Protein 3ZUC (pdb70)

Solvent-accessible surface area: 7044 Å² total; per-residue (Å²): 102,68,110,69,42,7,76,0,21,0,25,3,60,19,49,126,46,121,14,65,4,0,67,1,32,1,78,0,29,1,75,10,95,95,66,25,81,0,39,61,3,78,0,13,1,6,0,19,10,63,43,77,83,76,26,64,18,87,17,69,110,5,79,24,30,41,102,27,5,81,20,83,50,58,119,27,142,112,84,57,124,12,0,39,3,40,0,39,2,33,9,49,100,76,9,30,92,4,52,31,114,53,55,16,44,1,54,2,69,0,1,4,78,70,122,58,79,0,41,0,69,66,8,46,0,21,12,80,91,16,114,92,31,58,60,54,56,70,0,0,0,25,24,85,126,28,78,25,57,24,90,83,60

B-factor: mean 12.68, std 7.73, range [4.75, 55.58]

Organism: NCBI:txid35830

Foldseek 3Di:
DQQLQKFKWWAWQDQDQKFQKTKIKIKIWRQHQAKHQQQFKKKKFFADFADDADKAKFFPDKPLDRVQKGWDKDADVPADFQGGIMIMIGGHNSSGIHHHGHMMMTIIMMGGPVSGIHRGPRHQQHDNDDPDIDRGQSMWMAGNVGTRGHDDD

InterPro domains:
  IPR001701 Glycoside hydrolase family 9 [PF00759] (34-447)
  IPR001956 Carbohydrate-binding module 3 [PF00942] (975-1118)
  IPR001956 Carbohydrate-binding module 3 [PS51172] (970-1122)
  IPR001956 Carbohydrate-binding module 3 [SM01067] (976-1058)
  IPR002102 Cellulosome anchoring protein, cohesin domain [PF00963] (481-611)
  IPR002102 Cellulosome anchoring protein, cohesin domain [PF00963] (647-777)
  IPR002102 Cellulosome anchoring protein, cohesin domain [PF00963] (811-941)
  IPR002102 Cellulosome anchoring protein, cohesin domain [PF00963] (1161-1298)
  IPR002102 Cellulosome anchoring protein, cohesin domain [PF00963] (1304-1441)
  IPR002102 Cellulosome anchoring protein, cohesin domain [PF00963] (1476-1612)
  IPR002102 Cellulosome anchoring protein, cohesin domain [PF00963] (1622-1754)
  IPR008928 Six-hairpin glycosidase superfamily [SSF48208] (31-451)
  IPR008965 CBM2/CBM3, carbohydrate-binding domain superfamily [SSF49384] (479-616)
  IPR008965 CBM2/CBM3, carbohydrate-binding domain superfamily [SSF49384] (646-788)
  IPR008965 CBM2/CBM3, carbohydrate-binding domain superfamily [SSF49384] (809-947)
  IPR008965 CBM2/CBM3, carbohydrate-binding domain superfamily [SSF49384] (971-1121)
  IPR008965 CBM2/CBM3, carbohydrate-binding domain superfamily [SSF49384] (1160-1302)
  IPR008965 CBM2/CBM3, carbohydrate-binding domain superfamily [SSF49384] (1303-1451)
  IPR008965 CBM2/CBM3, carbohydrate-binding domain superfamily [SSF49384] (1475-1615)
  IPR008965 CBM2/CBM3, carbohydrate-binding domain superfamily [SSF49384] (1618-1753)

Structure (mmCIF, N/CA/C/O backbone):
data_3ZUC
#
_entry.id   3ZUC
#
_cell.length_a   52.697
_cell.length_b   52.697
_cell.length_c   194.159
_cell.angle_alpha   90.00
_cell.angle_beta   90.00
_cell.angle_gamma   120.00
#
_symmetry.space_group_name_H-M   'P 61 2 2'
#
loop_
_entity.id
_entity.type
_entity.pdbx_description
1 polymer 'CELLULOSOMAL SCAFFOLDIN'
2 non-polymer 'CALCIUM ION'
3 non-polymer 1,2-ETHANEDIOL
4 non-polymer 'NICKEL (II) ION'
5 non-polymer 'PENTAETHYLENE GLYCOL'
6 water water
#
loop_
_atom_site.group_PDB
_atom_site.id
_atom_site.type_symbol
_atom_site.label_atom_id
_atom_site.label_alt_id
_atom_site.label_comp_id
_atom_site.label_asym_id
_atom_site.label_entity_id
_atom_site.label_seq_id
_atom_site.pdbx_PDB_ins_code
_atom_site.Cartn_x
_atom_site.Cartn_y
_atom_site.Cartn_z
_atom_site.occupancy
_atom_site.B_iso_or_equiv
_atom_site.auth_seq_id
_atom_site.auth_comp_id
_atom_site.auth_asym_id
_atom_site.auth_atom_id
_atom_site.pdbx_PDB_model_num
ATOM 1 N N . GLY A 1 1 ? -18.766 34.607 -17.403 0.47 10.10 1 GLY A N 1
ATOM 2 C CA . GLY A 1 1 ? -19.186 33.538 -18.292 0.47 10.72 1 GLY A CA 1
ATOM 3 C C . GLY A 1 1 ? -18.271 32.333 -18.246 0.47 10.26 1 GLY A C 1
ATOM 4 O O . GLY A 1 1 ? -18.629 31.241 -18.699 0.47 11.33 1 GLY A O 1
ATOM 5 N N . SER A 1 2 ? -17.086 32.563 -17.700 0.46 9.42 2 SER A N 1
ATOM 6 C CA . SER A 1 2 ? -16.022 31.587 -17.578 0.46 9.85 2 SER A CA 1
ATOM 7 C C . SER A 1 2 ? -14.922 32.193 -16.723 0.46 9.81 2 SER A C 1
ATOM 8 O O . SER A 1 2 ? -13.883 31.571 -16.480 0.46 10.07 2 SER A O 1
ATOM 15 N N . HIS A 1 3 ? -15.150 33.410 -16.257 0.51 10.70 3 HIS A N 1
ATOM 16 C CA . HIS A 1 3 ? -14.142 34.080 -15.474 0.51 9.79 3 HIS A CA 1
ATOM 17 C C . HIS A 1 3 ? -14.469 34.103 -13.981 0.51 9.61 3 HIS A C 1
ATOM 18 O O . HIS A 1 3 ? -13.725 34.696 -13.193 0.51 10.76 3 HIS A O 1
ATOM 31 N N . MET A 1 4 ? -15.578 33.484 -13.582 0.52 9.51 4 MET A N 1
ATOM 32 C CA . MET A 1 4 ? -15.902 33.438 -12.156 0.52 10.05 4 MET A CA 1
ATOM 33 C C . MET A 1 4 ? -16.349 32.041 -11.751 0.52 9.70 4 MET A C 1
ATOM 34 O O . MET A 1 4 ? -17.298 31.857 -10.973 0.52 9.01 4 MET A O 1
ATOM 48 N N . ASN A 1 5 ? -15.614 31.065 -12.279 1.00 13.54 5 ASN A N 1
ATOM 49 C CA . ASN A 1 5 ? -15.981 29.688 -12.077 1.00 13.04 5 ASN A CA 1
ATOM 50 C C . ASN A 1 5 ? -15.432 29.177 -10.776 1.00 11.73 5 ASN A C 1
ATOM 51 O O . ASN A 1 5 ? -14.661 28.214 -10.767 1.00 13.96 5 ASN A O 1
ATOM 62 N N . LEU A 1 6 ? -15.824 29.826 -9.685 1.00 10.87 6 LEU A N 1
ATOM 63 C CA . LEU A 1 6 ? -15.406 29.411 -8.359 1.00 10.26 6 LEU A CA 1
ATOM 64 C C . LEU A 1 6 ? -16.628 28.880 -7.612 1.00 9.44 6 LEU A C 1
ATOM 65 O O . LEU A 1 6 ? -17.532 29.643 -7.273 1.00 10.32 6 LEU A O 1
ATOM 81 N N A LYS A 1 7 ? -16.661 27.569 -7.391 0.45 9.72 7 LYS A N 1
ATOM 82 N N B LYS A 1 7 ? -16.639 27.575 -7.362 0.55 9.83 7 LYS A N 1
ATOM 83 C CA A LYS A 1 7 ? -17.682 26.964 -6.558 0.45 10.20 7 LYS A CA 1
ATOM 84 C CA B LYS A 1 7 ? -17.679 26.952 -6.568 0.55 10.31 7 LYS A CA 1
ATOM 85 C C A LYS A 1 7 ? -17.207 27.069 -5.117 0.45 8.70 7 LYS A C 1
ATOM 86 C C B LYS A 1 7 ? -17.228 26.961 -5.107 0.55 9.15 7 LYS A C 1
ATOM 87 O O A LYS A 1 7 ? -16.010 26.944 -4.836 0.45 8.82 7 LYS A O 1
ATOM 88 O O B LYS A 1 7 ? -16.076 26.628 -4.800 0.55 9.07 7 LYS A O 1
ATOM 125 N N . VAL A 1 8 ? -18.149 27.307 -4.213 1.00 8.64 8 VAL A N 1
ATOM 126 C CA . VAL A 1 8 ? -17.847 27.462 -2.809 1.00 8.41 8 VAL A CA 1
ATOM 127 C C . VAL A 1 8 ? -18.686 26.487 -2.004 1.00 8.97 8 VAL A C 1
ATOM 128 O O . VAL A 1 8 ? -19.916 26.474 -2.095 1.00 12.46 8 VAL A O 1
ATOM 141 N N . GLU A 1 9 ? -18.018 25.644 -1.238 1.00 7.53 9 GLU A N 1
ATOM 142 C CA . GLU A 1 9 ? -18.665 24.758 -0.293 1.00 7.52 9 GLU A CA 1
ATOM 143 C C . GLU A 1 9 ? -18.184 25.138 1.115 1.00 6.96 9 GLU A C 1
ATOM 144 O O . GLU A 1 9 ? -17.118 25.753 1.276 1.00 7.10 9 GLU A O 1
ATOM 156 N N . PHE A 1 10 ? -18.935 24.721 2.128 1.00 6.88 10 PHE A N 1
ATOM 157 C CA . PHE A 1 10 ? -18.700 25.219 3.456 1.00 6.86 10 PHE A CA 1
ATOM 158 C C . PHE A 1 10 ? -19.242 24.251 4.502 1.00 7.00 10 PHE A C 1
ATOM 159 O O . PHE A 1 10 ? -20.258 23.591 4.261 1.00 8.16 10 PHE A O 1
ATO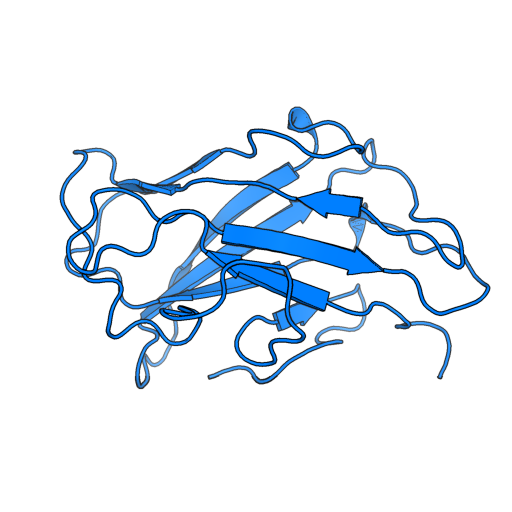M 176 N N . PHE A 1 11 ? -18.618 24.232 5.683 1.00 6.68 11 PHE A N 1
ATOM 177 C CA . PHE A 1 11 ? -19.267 23.757 6.901 1.00 7.04 11 PHE A CA 1
ATOM 178 C C . PHE A 1 11 ? -18.535 24.347 8.094 1.00 6.50 11 PHE A C 1
ATOM 179 O O . PHE A 1 11 ? -17.451 24.920 7.965 1.00 6.88 11 PHE A O 1
ATOM 196 N N . ASN A 1 12 ? -19.158 24.225 9.261 1.00 6.48 12 ASN A N 1
ATOM 197 C CA . ASN A 1 12 ? -18.584 24.673 10.513 1.00 6.74 12 ASN A CA 1
ATOM 198 C C . ASN A 1 12 ? -17.950 23.502 11.253 1.00 6.97 12 ASN A C 1
ATOM 199 O O . ASN A 1 12 ? -18.628 22.492 11.501 1.00 7.97 12 ASN A O 1
ATOM 210 N N . ALA A 1 13 ? -16.676 23.607 11.627 1.00 6.93 13 ALA A N 1
ATOM 211 C CA . ALA A 1 13 ? -16.006 22.466 12.277 1.00 7.23 13 ALA A CA 1
ATOM 212 C C . ALA A 1 13 ? -16.462 22.231 13.698 1.00 7.48 13 ALA A C 1
ATOM 213 O O . ALA A 1 13 ? -16.320 21.121 14.203 1.00 9.17 13 ALA A O 1
ATOM 220 N N . GLY A 1 14 ? -16.957 23.280 14.350 1.00 7.26 14 GLY A N 1
ATOM 221 C CA . GLY A 1 14 ? -17.519 23.242 15.694 1.00 7.69 14 GLY A CA 1
ATOM 222 C C . GLY A 1 14 ? -18.891 23.884 15.651 1.00 7.30 14 GLY A C 1
ATOM 223 O O . GLY A 1 14 ? -19.050 24.983 15.115 1.00 7.54 14 GLY A O 1
ATOM 227 N N . THR A 1 15 ? -19.882 23.197 16.202 1.00 7.53 15 THR A N 1
ATOM 228 C CA . THR A 1 15 ? -21.261 23.620 16.061 1.00 7.81 15 THR A CA 1
ATOM 229 C C . THR A 1 15 ? -21.990 23.867 17.390 1.00 8.69 15 THR A C 1
ATOM 230 O O . THR A 1 15 ? -23.216 23.886 17.427 1.00 10.59 15 THR A O 1
ATOM 241 N N A GLN A 1 16 ? -21.281 24.069 18.481 0.42 9.09 16 GLN A N 1
ATOM 242 N N B GLN A 1 16 ? -21.219 24.110 18.464 0.58 9.39 16 GLN A N 1
ATOM 243 C CA A GLN A 1 16 ? -22.014 24.392 19.684 0.42 9.33 16 GLN A CA 1
ATOM 244 C CA B GLN A 1 16 ? -21.744 24.492 19.796 0.58 10.17 16 GLN A CA 1
ATOM 245 C C A GLN A 1 16 ? -22.569 25.790 19.578 0.42 9.26 16 GLN A C 1
ATOM 246 C C B GLN A 1 16 ? -22.493 25.853 19.683 0.58 9.43 16 GLN A C 1
ATOM 247 O O A GLN A 1 16 ? -21.928 26.693 19.055 0.42 9.16 16 GLN A O 1
ATOM 248 O O B GLN A 1 16 ? -21.904 26.820 19.206 0.58 8.57 16 GLN A O 1
ATOM 275 N N . ALA A 1 17 ? -23.759 25.974 20.110 1.00 9.99 17 ALA A N 1
ATOM 276 C CA . ALA A 1 17 ? -24.410 27.291 20.046 1.00 10.41 17 ALA A CA 1
ATOM 277 C C . ALA A 1 17 ? -23.642 28.313 20.871 1.00 9.15 17 ALA A C 1
ATOM 278 O O . ALA A 1 17 ? -23.312 29.398 20.387 1.00 10.47 17 ALA A O 1
ATOM 286 N N . GLN A 1 18 ? -23.364 27.997 22.123 1.00 9.01 18 GLN A N 1
ATOM 287 C CA . GLN A 1 18 ? -22.578 28.884 22.963 1.00 9.55 18 GLN A CA 1
ATOM 288 C C . GLN A 1 18 ? -21.141 28.457 22.785 1.00 9.72 18 GLN A C 1
ATOM 289 O O . GLN A 1 18 ? -20.771 27.385 23.227 1.00 12.67 18 GLN A O 1
ATOM 303 N N . SER A 1 19 ? -20.350 29.257 22.087 1.00 7.54 19 SER A N 1
ATOM 304 C CA . SER A 1 19 ? -19.014 28.847 21.683 1.00 7.19 19 SER A CA 1
ATOM 305 C C . SER A 1 19 ? -18.053 30.0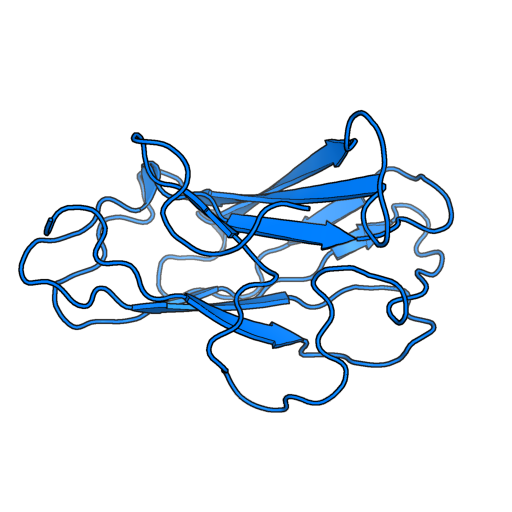10 21.810 1.00 6.69 19 SER A C 1
ATOM 306 O O . SER A 1 19 ? -18.382 31.120 21.407 1.00 7.12 19 SER A O 1
ATOM 314 N N . ASN A 1 20 ? -16.847 29.763 22.316 1.00 6.52 20 ASN A N 1
ATOM 315 C CA . ASN A 1 20 ? -15.845 30.808 22.400 1.00 6.84 20 ASN A CA 1
ATOM 316 C C . ASN A 1 20 ? -15.071 30.995 21.103 1.00 7.03 20 ASN A C 1
ATOM 317 O O . ASN A 1 20 ? -14.201 31.841 21.030 1.00 9.49 20 ASN A O 1
ATOM 328 N N A SER A 1 21 ? -15.387 30.223 20.068 0.84 6.14 21 SER A N 1
ATOM 329 N N B SER A 1 21 ? -15.429 30.234 20.074 0.16 6.60 21 SER A N 1
ATOM 330 C CA A SER A 1 21 ? -14.750 30.350 18.771 0.84 6.48 21 SER A CA 1
ATOM 331 C CA B SER A 1 21 ? -14.741 30.316 18.798 0.16 6.22 21 SER A CA 1
ATOM 332 C C A SER A 1 21 ? -15.746 29.975 17.692 0.84 5.61 21 SER A C 1
ATOM 333 C C B SER A 1 21 ? -15.618 29.829 17.649 0.16 5.74 21 SER A C 1
ATOM 334 O O A SER A 1 21 ? -16.701 29.225 17.919 0.84 5.82 21 SER A O 1
ATOM 335 O O B SER A 1 21 ? -16.395 28.886 17.799 0.16 5.34 21 SER A O 1
ATOM 350 N N . ILE A 1 22 ? -15.475 30.475 16.495 1.00 5.62 22 ILE A N 1
ATOM 351 C CA . ILE A 1 22 ? -16.202 30.103 15.302 1.00 5.58 22 ILE A CA 1
ATOM 352 C C . ILE A 1 22 ? -15.169 29.470 14.358 1.00 5.61 22 ILE A C 1
ATOM 353 O O . ILE A 1 22 ? -14.022 29.912 14.271 1.00 5.89 22 ILE A O 1
ATOM 370 N N . TYR A 1 23 ? -15.590 28.407 13.672 1.00 5.56 23 TYR A N 1
ATOM 371 C CA . TYR A 1 23 ? -14.677 27.483 12.974 1.00 5.72 23 TYR A CA 1
ATOM 372 C C . TYR A 1 23 ? -15.052 27.307 11.495 1.00 5.74 23 TYR A C 1
ATOM 373 O O . TYR A 1 23 ? -15.442 26.224 11.055 1.00 6.63 23 TYR A O 1
ATOM 391 N N . PRO A 1 24 ? -14.912 28.358 10.682 1.00 6.12 24 PRO A N 1
ATOM 392 C CA . PRO A 1 24 ? -15.298 28.238 9.286 1.00 6.73 24 PRO A CA 1
ATOM 393 C C . PRO A 1 24 ? -14.352 27.358 8.483 1.00 7.07 24 PRO A C 1
ATOM 394 O O . PRO A 1 24 ? -13.137 27.497 8.590 1.00 9.35 24 PRO A O 1
ATOM 405 N N . LYS A 1 25 ? -14.927 26.485 7.658 1.00 6.54 25 LYS A N 1
ATOM 406 C CA . LYS A 1 25 ? -14.176 25.677 6.712 1.00 7.31 25 LYS A CA 1
ATOM 407 C C . LYS A 1 25 ? -14.776 25.844 5.328 1.00 6.48 25 LYS A C 1
ATOM 408 O O . LYS A 1 25 ? -15.949 25.529 5.123 1.00 7.53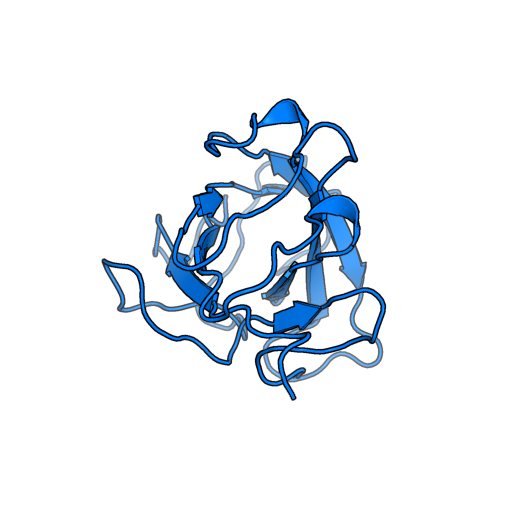 25 LYS A O 1
ATOM 427 N N . PHE A 1 26 ? -13.968 26.318 4.387 1.00 6.45 26 PHE A N 1
ATOM 428 C CA . PHE A 1 26 ? -14.384 26.497 3.019 1.00 6.65 26 PHE A CA 1
ATOM 429 C C . PHE A 1 26 ? -13.655 25.516 2.110 1.00 6.88 26 PHE A C 1
ATOM 430 O O . PHE A 1 26 ? -12.478 25.219 2.327 1.00 7.89 26 PHE A O 1
ATOM 447 N N . ARG A 1 27 ? -14.326 25.066 1.057 1.00 7.03 27 ARG A N 1
ATOM 448 C CA . ARG A 1 27 ? -13.668 24.376 -0.047 1.00 7.57 27 ARG A CA 1
ATOM 449 C C . ARG A 1 27 ? -14.001 25.140 -1.309 1.00 7.22 27 ARG A C 1
ATOM 450 O O . ARG A 1 27 ? -15.172 25.349 -1.627 1.00 7.99 27 ARG A O 1
ATOM 471 N N . LEU A 1 28 ? -12.957 25.573 -1.997 1.00 7.12 28 LEU A N 1
ATOM 472 C CA . LEU A 1 28 ? -13.080 26.372 -3.201 1.00 7.38 28 LEU A CA 1
ATOM 473 C C . LEU A 1 28 ? -12.656 25.531 -4.387 1.00 7.88 28 LEU A C 1
ATOM 474 O O . LEU A 1 28 ? -11.552 24.993 -4.383 1.00 8.76 28 LEU A O 1
ATOM 490 N N . THR A 1 29 ? -13.509 25.443 -5.409 1.00 8.24 29 THR A N 1
ATOM 491 C CA . THR A 1 29 ? -13.222 24.640 -6.597 1.00 9.33 29 THR A CA 1
ATOM 492 C C . THR A 1 29 ? -13.271 25.501 -7.835 1.00 9.43 29 THR A C 1
ATOM 493 O O . THR A 1 29 ? -14.235 26.236 -8.049 1.00 10.06 29 THR A O 1
ATOM 504 N N . ASN A 1 30 ? -12.216 25.424 -8.635 1.00 9.77 30 ASN A N 1
ATOM 505 C CA . ASN A 1 30 ? -12.224 26.050 -9.946 1.00 10.56 30 ASN A CA 1
ATOM 506 C C . ASN A 1 30 ? -12.917 25.105 -10.922 1.00 11.51 30 ASN A C 1
ATOM 507 O O . ASN A 1 30 ? -12.370 24.071 -11.261 1.00 12.74 30 ASN A O 1
ATOM 518 N N . THR A 1 31 ? -14.143 25.445 -11.318 1.00 12.00 31 THR A N 1
ATOM 519 C CA . THR A 1 31 ? -14.938 24.576 -12.178 1.00 14.24 31 THR A CA 1
ATOM 520 C C . THR A 1 31 ? -14.753 24.900 -13.652 1.00 16.55 31 THR A C 1
ATOM 521 O O . THR A 1 31 ? -15.452 24.356 -14.504 1.00 19.28 31 THR A O 1
ATOM 532 N N . GLY A 1 32 ? -13.831 25.801 -13.954 1.00 17.11 32 GLY A N 1
ATOM 533 C CA . GLY A 1 32 ? -13.592 26.205 -15.325 1.00 18.45 32 GLY A CA 1
ATOM 534 C C . GLY A 1 32 ? -12.254 25.715 -15.842 1.00 17.88 32 GLY A C 1
ATOM 535 O O . GLY A 1 32 ? -11.532 24.960 -15.189 1.00 18.42 32 GLY A O 1
ATOM 539 N N . SER A 1 33 ? -11.905 26.192 -17.028 1.00 18.28 33 SER A N 1
ATOM 540 C CA . SER A 1 33 ? -10.712 25.723 -17.708 1.00 19.23 33 SER A CA 1
ATOM 541 C C . SER A 1 33 ? -9.545 26.699 -17.568 1.00 19.63 33 SER A C 1
ATOM 542 O O . SER A 1 33 ? -8.429 26.371 -17.950 1.00 21.62 33 SER A O 1
ATOM 550 N N . ASN A 1 34 ? -9.793 27.889 -17.032 1.00 19.37 34 ASN A N 1
ATOM 551 C CA . ASN A 1 34 ? -8.725 28.869 -16.856 1.00 20.03 34 ASN A CA 1
ATOM 552 C C . ASN A 1 34 ? -8.395 29.037 -15.387 1.00 18.85 34 ASN A C 1
ATOM 553 O O . ASN A 1 34 ? -9.265 28.974 -14.528 1.00 18.63 34 ASN A O 1
ATOM 564 N N . ALA A 1 35 ? -7.122 29.237 -15.085 1.00 17.80 35 ALA A N 1
ATOM 565 C CA . ALA A 1 35 ? -6.708 29.409 -13.697 1.00 17.27 35 ALA A CA 1
ATOM 566 C C . ALA A 1 35 ? -7.321 30.661 -13.078 1.00 16.23 35 ALA A C 1
ATOM 567 O O . ALA A 1 35 ? -7.630 31.646 -13.755 1.00 17.86 35 ALA A O 1
ATOM 574 N N . ILE A 1 36 ? -7.512 30.585 -11.769 1.00 14.38 36 ILE A N 1
ATOM 575 C CA . ILE A 1 36 ? -8.038 31.689 -10.998 1.00 13.50 36 ILE A CA 1
ATOM 576 C C . ILE A 1 36 ? -6.933 32.243 -10.110 1.00 12.98 36 ILE A C 1
ATOM 577 O O . ILE A 1 36 ? -6.262 31.493 -9.381 1.00 13.55 36 ILE A O 1
ATOM 593 N N . ASN A 1 37 ? -6.756 33.557 -10.144 1.00 12.54 37 ASN A N 1
ATOM 594 C CA . ASN A 1 37 ? -5.774 34.223 -9.289 1.00 12.69 37 ASN A CA 1
ATOM 595 C C . ASN A 1 37 ? -6.326 34.421 -7.880 1.00 10.97 37 ASN A C 1
ATOM 596 O O . ASN A 1 37 ? -7.206 35.262 -7.666 1.00 11.21 37 ASN A O 1
ATOM 607 N N . LEU A 1 38 ? -5.819 33.666 -6.917 1.00 10.60 38 LEU A N 1
ATOM 608 C CA . LEU A 1 38 ? -6.380 33.705 -5.581 1.00 10.22 38 LEU A CA 1
ATOM 609 C C . LEU A 1 38 ? -6.201 35.048 -4.901 1.00 9.85 38 LEU A C 1
ATOM 610 O O . LEU A 1 38 ? -6.992 35.390 -4.017 1.00 10.06 38 LEU A O 1
ATOM 626 N N . ALA A 1 39 ? -5.199 35.829 -5.298 1.00 10.62 39 ALA A N 1
ATOM 627 C CA . ALA A 1 39 ? -4.995 37.130 -4.667 1.00 11.17 39 ALA A CA 1
ATOM 628 C C . ALA A 1 39 ? -6.194 38.046 -4.817 1.00 10.35 39 ALA A C 1
ATOM 629 O O . ALA A 1 39 ? -6.372 38.962 -4.021 1.00 11.36 39 ALA A O 1
ATOM 636 N N . ASP A 1 40 ? -7.026 37.797 -5.822 1.00 10.04 40 ASP A N 1
ATOM 637 C CA . ASP A 1 40 ? -8.212 38.614 -6.028 1.00 10.88 40 ASP A CA 1
ATOM 638 C C . ASP A 1 40 ? -9.465 38.041 -5.390 1.00 9.57 40 ASP A C 1
ATOM 639 O O . ASP A 1 40 ? -10.521 38.657 -5.487 1.00 10.72 40 ASP A O 1
ATOM 648 N N . VAL A 1 41 ? -9.367 36.887 -4.741 1.00 8.01 41 VAL A N 1
ATOM 649 C CA . VAL A 1 41 ? -10.542 36.236 -4.167 1.00 7.34 41 VAL A CA 1
ATOM 650 C C . VAL A 1 41 ? -10.709 36.632 -2.700 1.00 6.34 41 VAL A C 1
ATOM 651 O O . VAL A 1 41 ? -9.749 36.608 -1.926 1.00 7.36 41 VAL A O 1
ATOM 664 N N A LYS A 1 42 ? -11.935 36.967 -2.315 0.40 6.58 42 LYS A N 1
ATOM 665 N N B LYS A 1 42 ? -11.933 36.973 -2.318 0.60 5.98 42 LYS A N 1
ATOM 666 C CA A LYS A 1 42 ? -12.272 37.207 -0.915 0.40 6.98 42 LYS A CA 1
ATOM 667 C CA B LYS A 1 42 ? -12.278 37.213 -0.922 0.60 5.72 42 LYS A CA 1
ATOM 668 C C A LYS A 1 42 ? -13.520 36.421 -0.524 0.40 5.94 42 LYS A C 1
ATOM 669 C C B LYS A 1 42 ? -13.446 36.306 -0.549 0.60 5.42 42 LYS A C 1
ATOM 670 O O A LYS A 1 42 ? -14.420 36.213 -1.351 0.40 5.33 42 LYS A O 1
ATOM 671 O O B LYS A 1 42 ? -14.229 35.902 -1.424 0.60 5.54 42 LYS A O 1
ATOM 708 N N . LEU A 1 43 ? -13.571 36.018 0.744 1.00 5.30 43 LEU A N 1
ATOM 709 C CA . LEU A 1 43 ? -14.681 35.235 1.276 1.00 5.40 43 LEU A CA 1
ATOM 710 C C . LEU A 1 43 ? -15.293 35.986 2.445 1.00 4.95 43 LEU A C 1
ATOM 711 O O . LEU A 1 43 ? -14.565 36.612 3.212 1.00 5.73 43 LEU A O 1
ATOM 728 N N . HIS A 1 44 ? -16.616 35.910 2.609 1.00 4.98 44 HIS A N 1
ATOM 729 C CA . HIS A 1 44 ? -17.283 36.470 3.783 1.00 5.12 44 HIS A CA 1
ATOM 730 C C . HIS A 1 44 ? -18.057 35.412 4.574 1.00 5.02 44 HIS A C 1
ATOM 731 O O . HIS A 1 44 ? -18.743 34.559 3.999 1.00 5.94 44 HIS A O 1
ATOM 746 N N . TYR A 1 45 ? -17.972 35.560 5.887 1.00 4.95 45 TYR A N 1
ATOM 747 C CA . TYR A 1 45 ? -18.774 34.806 6.855 1.00 5.08 45 TYR A CA 1
ATOM 748 C C . TYR A 1 45 ? -19.507 35.827 7.731 1.00 4.96 45 TYR A C 1
ATOM 749 O O . TYR A 1 45 ? -18.855 36.636 8.402 1.00 5.47 45 TYR A O 1
ATOM 767 N N . TYR A 1 46 ? -20.835 35.796 7.712 1.00 4.75 46 TYR A N 1
ATOM 768 C CA . TYR A 1 46 ? -21.692 36.779 8.370 1.00 5.22 46 TYR A CA 1
ATOM 769 C C . TYR A 1 46 ? -22.245 36.247 9.687 1.00 5.22 46 TYR A C 1
ATOM 770 O O . TYR A 1 46 ? -22.685 35.094 9.775 1.00 5.51 46 TYR A O 1
ATOM 788 N N . PHE A 1 47 ? -22.258 37.103 10.703 1.00 4.87 47 PHE A N 1
ATOM 789 C CA . PHE A 1 47 ? -22.648 36.665 12.024 1.00 5.10 47 PHE A CA 1
ATOM 790 C C . PHE A 1 47 ? -23.107 37.847 12.872 1.00 5.16 47 PHE A C 1
ATOM 791 O O . PHE A 1 47 ? -22.911 39.010 12.509 1.00 5.32 47 PHE A O 1
ATOM 808 N N . THR A 1 48 ? -23.704 37.529 14.018 1.00 5.26 48 THR A N 1
ATOM 809 C CA . THR A 1 48 ? -23.937 38.510 15.068 1.00 5.57 48 THR A CA 1
ATOM 810 C C . THR A 1 48 ? -22.907 38.278 16.170 1.00 5.37 48 THR A C 1
ATOM 811 O O . THR A 1 48 ? -22.737 37.146 16.643 1.00 5.76 48 THR A O 1
ATOM 821 N N . VAL A 1 49 ? -22.188 39.327 16.544 1.00 5.43 49 VAL A N 1
ATOM 822 C CA . VAL A 1 49 ? -21.036 39.186 17.418 1.00 5.66 49 VAL A CA 1
ATOM 823 C C . VAL A 1 49 ? -21.373 38.821 18.864 1.00 5.89 49 VAL A C 1
ATOM 824 O O . VAL A 1 49 ? -20.537 38.226 19.536 1.00 6.73 49 VAL A O 1
ATOM 837 N N . ASP A 1 50 ? -22.573 39.182 19.335 1.00 6.05 50 ASP A N 1
ATOM 838 C CA . ASP A 1 50 ? -22.988 38.872 20.711 1.00 6.17 50 ASP A CA 1
ATOM 839 C C . ASP A 1 50 ? -21.992 39.434 21.735 1.00 6.78 50 ASP A C 1
ATOM 840 O O . ASP A 1 50 ? -21.451 38.706 22.581 1.00 7.85 50 ASP A O 1
ATOM 849 N N . GLY A 1 51 ? -21.785 40.753 21.654 1.00 7.47 51 GLY A N 1
ATOM 850 C CA . GLY A 1 51 ? -20.817 41.440 22.484 1.00 9.07 51 GLY A CA 1
ATOM 851 C C . GLY A 1 51 ? -19.564 41.725 21.674 1.00 8.40 51 GLY A C 1
ATOM 852 O O . GLY A 1 51 ? -18.730 40.851 21.468 1.00 8.83 51 GLY A O 1
ATOM 856 N N . ASP A 1 52 ? -19.451 42.951 21.187 1.00 7.75 52 ASP A N 1
ATOM 857 C CA . ASP A 1 52 ? -18.352 43.334 20.304 1.00 7.43 52 ASP A CA 1
ATOM 858 C C . ASP A 1 52 ? -17.057 43.397 21.120 1.00 6.82 52 ASP A C 1
ATOM 859 O O . ASP A 1 52 ? -17.003 43.964 22.201 1.00 7.28 52 ASP A O 1
ATOM 868 N N . LYS A 1 53 ? -16.016 42.781 20.573 1.00 6.84 53 LYS A N 1
ATOM 869 C CA . LYS A 1 53 ? -14.671 42.803 21.124 1.00 6.64 53 LYS A CA 1
ATOM 870 C C . LYS A 1 53 ? -13.726 42.732 19.930 1.00 6.94 53 LYS A C 1
ATOM 871 O O . LYS A 1 53 ? -14.118 42.311 18.835 1.00 8.22 53 LYS A O 1
ATOM 890 N N A ALA A 1 54 ? -12.480 43.144 20.121 0.58 7.01 54 ALA A N 1
ATOM 891 N N B ALA A 1 54 ? -12.459 43.060 20.130 0.42 7.10 54 ALA A N 1
ATOM 892 C CA A ALA A 1 54 ? -11.439 42.851 19.145 0.58 6.69 54 ALA A CA 1
ATOM 893 C CA B ALA A 1 54 ? -11.488 42.864 19.061 0.42 6.84 54 ALA A CA 1
ATOM 894 C C A ALA A 1 54 ? -11.517 41.358 18.820 0.58 6.07 54 ALA A C 1
ATOM 895 C C B ALA A 1 54 ? -11.265 41.370 18.782 0.42 6.28 54 ALA A C 1
ATOM 896 O O A ALA A 1 54 ? -11.686 40.556 19.741 0.58 6.69 54 ALA A O 1
ATOM 897 O O B ALA A 1 54 ? -10.922 40.582 19.642 0.42 6.21 54 ALA A O 1
ATOM 910 N N . GLN A 1 55 ? -11.417 41.002 17.534 1.00 6.54 55 GLN A N 1
ATOM 911 C CA . GLN A 1 55 ? -11.405 39.618 17.104 1.00 5.94 55 GLN A CA 1
ATOM 912 C C . GLN A 1 55 ? -10.175 39.348 16.255 1.00 6.04 55 GLN A C 1
ATOM 913 O O . GLN A 1 55 ? -9.646 40.244 15.603 1.00 6.81 55 GLN A O 1
ATOM 928 N N . THR A 1 56 ? -9.759 38.091 16.270 1.00 5.86 56 THR A N 1
ATOM 929 C CA . THR A 1 56 ? -8.635 37.609 15.481 1.00 6.04 56 THR A CA 1
ATOM 930 C C . THR A 1 56 ? -9.072 36.373 14.715 1.00 5.69 56 THR A C 1
ATOM 931 O O . THR A 1 56 ? -9.728 35.497 15.277 1.00 6.02 56 THR A O 1
ATOM 942 N N . PHE A 1 57 ? -8.685 36.324 13.442 1.00 5.97 57 PHE A N 1
ATOM 943 C CA . PHE A 1 57 ? -8.805 35.139 12.604 1.00 5.78 57 PHE A CA 1
ATOM 944 C C . PHE A 1 57 ? -7.439 34.480 12.448 1.00 5.90 57 PHE A C 1
ATOM 945 O O . PHE A 1 57 ? -6.444 35.153 12.186 1.00 6.51 57 PHE A O 1
ATOM 962 N N . TRP A 1 58 ? -7.446 33.153 12.541 1.00 5.93 58 TRP A N 1
ATOM 963 C CA . TRP A 1 58 ? -6.285 32.345 12.230 1.00 6.56 58 TRP A CA 1
ATOM 964 C C . TRP A 1 58 ? -6.666 31.351 11.147 1.00 6.89 58 TRP A C 1
ATOM 965 O O . TRP A 1 58 ? -7.673 30.666 11.261 1.00 8.45 58 TRP A O 1
ATOM 986 N N . CYS A 1 59 ? -5.850 31.247 10.109 1.00 6.80 59 CYS A N 1
ATOM 987 C CA . CYS A 1 59 ? -5.954 30.122 9.186 1.00 6.80 59 CYS A CA 1
ATOM 988 C C . CYS A 1 59 ? -5.019 29.047 9.708 1.00 7.35 59 CYS A C 1
ATOM 989 O O . CYS A 1 59 ? -3.807 29.254 9.784 1.00 8.59 59 CYS A O 1
ATOM 997 N N . ASP A 1 60 ? -5.583 27.924 10.114 1.00 7.27 60 ASP A N 1
ATOM 998 C CA . ASP A 1 60 ? -4.776 26.822 10.616 1.00 7.79 60 ASP A CA 1
ATOM 999 C C . ASP A 1 60 ? -4.195 25.993 9.493 1.00 8.29 60 ASP A C 1
ATOM 1000 O O . ASP A 1 60 ? -3.085 25.463 9.626 1.00 9.62 60 ASP A O 1
ATOM 1009 N N A TRP A 1 61 ? -4.905 25.891 8.384 0.68 7.68 61 TRP A N 1
ATOM 1010 N N B TRP A 1 61 ? -4.956 25.826 8.414 0.32 8.41 61 TRP A N 1
ATOM 1011 C CA A TRP A 1 61 ? -4.435 25.074 7.291 0.68 7.83 61 TRP A CA 1
ATOM 1012 C CA B TRP A 1 61 ? -4.521 25.030 7.271 0.32 8.46 61 TRP A CA 1
ATOM 1013 C C A TRP A 1 61 ? -5.112 25.473 5.992 0.68 7.16 61 TRP A C 1
ATOM 1014 C C B TRP A 1 61 ? -5.127 25.546 5.984 0.32 7.70 61 TRP A C 1
ATOM 1015 O O A TRP A 1 61 ? -6.340 25.631 5.916 0.68 7.14 61 TRP A O 1
ATOM 1016 O O B TRP A 1 61 ? -6.311 25.899 5.920 0.32 7.83 61 TRP A O 1
ATOM 1057 N N . SER A 1 62 ? -4.291 25.586 4.957 1.00 7.64 62 SER A N 1
ATOM 1058 C CA . SER A 1 62 ? -4.751 25.600 3.592 1.00 7.87 62 SER A CA 1
ATOM 1059 C C . SER A 1 62 ? -3.601 25.085 2.735 1.00 8.07 62 SER A C 1
ATOM 1060 O O . SER A 1 62 ? -2.452 25.414 3.007 1.00 8.81 62 SER A O 1
ATOM 1068 N N . PRO A 1 63 ? -3.900 24.344 1.654 1.00 8.85 63 PRO A N 1
ATOM 1069 C CA . PRO A 1 63 ? -2.819 23.934 0.757 1.00 10.28 63 PRO A CA 1
ATOM 1070 C C . PRO A 1 63 ? -1.986 25.099 0.201 1.00 10.17 63 PRO A C 1
ATOM 1071 O O . PRO A 1 63 ? -0.836 24.908 -0.194 1.00 11.53 63 PRO A O 1
ATOM 1082 N N . VAL A 1 64 ? -2.561 26.292 0.125 1.00 10.27 64 VAL A N 1
ATOM 1083 C CA . VAL A 1 64 ? -1.822 27.423 -0.430 1.00 11.32 64 VAL A CA 1
ATOM 1084 C C . VAL A 1 64 ? -0.843 28.022 0.564 1.00 10.78 64 VAL A C 1
ATOM 1085 O O . VAL A 1 64 ? -0.108 28.932 0.206 1.00 11.91 64 VAL A O 1
ATOM 1098 N N . GLY A 1 65 ? -0.838 27.519 1.803 1.00 10.42 65 GLY A N 1
ATOM 1099 C CA . GLY A 1 65 ? 0.023 28.021 2.855 1.00 10.52 65 GLY A CA 1
ATOM 1100 C C . GLY A 1 65 ? -0.780 28.910 3.767 1.00 9.66 65 GLY A C 1
ATOM 1101 O O . GLY A 1 65 ? -1.252 29.975 3.358 1.00 9.63 65 GLY A O 1
ATOM 1105 N N . SER A 1 66 ? -0.972 28.464 5.003 1.00 10.21 66 SER A N 1
ATOM 1106 C CA . SER A 1 66 ? -1.863 29.161 5.916 1.00 10.52 66 SER A CA 1
ATOM 1107 C C . SER A 1 66 ? -1.449 30.609 6.148 1.00 10.60 66 SER A C 1
ATOM 1108 O O . SER A 1 66 ? -2.314 31.460 6.376 1.00 11.37 66 SER A O 1
ATOM 1116 N N . SER A 1 67 ? -0.155 30.910 6.092 1.00 11.02 67 SER A N 1
ATOM 1117 C CA . SER A 1 67 ? 0.294 32.289 6.306 1.00 12.08 67 SER A CA 1
ATOM 1118 C C . SER A 1 67 ? -0.143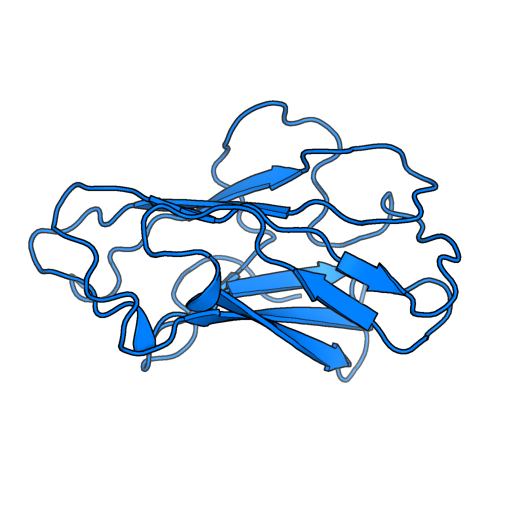 33.236 5.187 1.00 10.81 67 SER A C 1
ATOM 1119 O O . SER A 1 67 ? -0.092 34.455 5.364 1.00 13.13 67 SER A O 1
ATOM 1127 N N . ASN A 1 68 ? -0.580 32.674 4.064 1.00 9.41 68 ASN A N 1
ATOM 1128 C CA . ASN A 1 68 ? -1.057 33.458 2.935 1.00 9.30 68 ASN A CA 1
ATOM 1129 C C . ASN A 1 68 ? -2.549 33.773 3.021 1.00 9.25 68 ASN A C 1
ATOM 1130 O O . ASN A 1 68 ? -3.080 34.426 2.132 1.00 10.93 68 ASN A O 1
ATOM 1141 N N . VAL A 1 69 ? -3.216 33.320 4.082 1.00 8.03 69 VAL A N 1
ATOM 1142 C CA . VAL A 1 69 ? -4.654 33.483 4.248 1.00 7.58 69 VAL A CA 1
ATOM 1143 C C . VAL A 1 69 ? -4.893 34.280 5.513 1.00 8.04 69 VAL A C 1
ATOM 1144 O O . VAL A 1 69 ? -4.486 33.849 6.593 1.00 10.71 69 VAL A O 1
ATOM 1157 N N . THR A 1 70 ? -5.499 35.452 5.379 1.00 7.25 70 THR A N 1
ATOM 1158 C CA . THR A 1 70 ? -5.706 36.339 6.521 1.00 7.54 70 THR A CA 1
ATOM 1159 C C . THR A 1 70 ? -7.154 36.806 6.585 1.00 6.77 70 THR A C 1
ATOM 1160 O O . THR A 1 70 ? -7.902 36.711 5.604 1.00 8.10 70 THR A O 1
ATOM 1171 N N . GLY A 1 71 ? -7.547 37.304 7.751 1.00 6.54 71 GLY A N 1
ATOM 1172 C CA . GLY A 1 71 ? -8.913 37.708 7.982 1.00 6.71 71 GLY A CA 1
ATOM 1173 C C . GLY A 1 71 ? -8.985 39.029 8.700 1.00 6.80 71 GLY A C 1
ATOM 1174 O O . GLY A 1 71 ? -8.161 39.338 9.571 1.00 8.12 71 GLY A O 1
ATOM 1178 N N . THR A 1 72 ? -10.026 39.789 8.368 1.00 6.60 72 THR A N 1
ATOM 1179 C CA . THR A 1 72 ? -10.371 41.016 9.057 1.00 7.25 72 THR A CA 1
ATOM 1180 C C . THR A 1 72 ? -11.871 41.022 9.322 1.00 6.42 72 THR A C 1
ATOM 1181 O O . THR A 1 72 ? -12.615 40.225 8.749 1.00 7.51 72 THR A O 1
ATOM 1192 N N . PHE A 1 73 ? -12.294 41.906 10.215 1.00 6.04 73 PHE A N 1
ATOM 1193 C CA . PHE 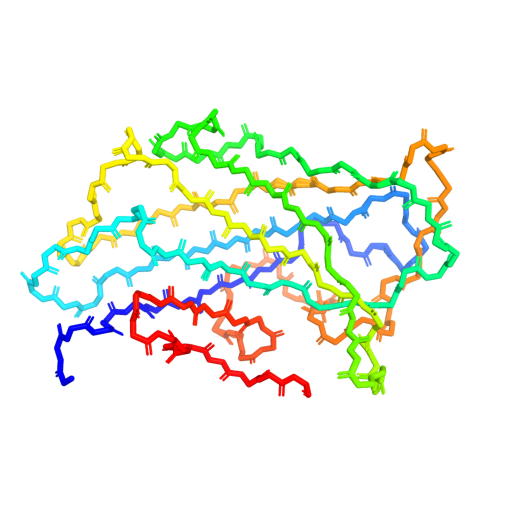A 1 73 ? -13.695 41.988 10.641 1.00 6.04 73 PHE A CA 1
ATOM 1194 C C . PHE A 1 73 ? -14.247 43.355 10.302 1.00 6.13 73 PHE A C 1
ATOM 1195 O O . PHE A 1 73 ? -13.604 44.378 10.565 1.00 7.22 73 PHE A O 1
ATOM 1212 N N . VAL A 1 74 ? -15.458 43.358 9.755 1.00 5.89 74 VAL A N 1
ATOM 1213 C CA . VAL A 1 74 ? -16.115 44.566 9.285 1.00 5.88 74 VAL A CA 1
ATOM 1214 C C . VAL A 1 74 ? -17.525 44.590 9.859 1.00 5.89 74 VAL A C 1
ATOM 1215 O O . VAL A 1 74 ? -18.167 43.552 9.960 1.00 6.85 74 VAL A O 1
ATOM 1228 N N . LYS A 1 75 ? -18.022 45.769 10.228 1.00 6.02 75 LYS A N 1
ATOM 1229 C CA . LYS A 1 75 ? -19.402 45.888 10.677 1.00 6.47 75 LYS A CA 1
ATOM 1230 C C . LYS A 1 75 ? -20.350 45.943 9.492 1.00 6.72 75 LYS A C 1
ATOM 1231 O O . LYS A 1 75 ? -20.089 46.618 8.491 1.00 8.19 75 LYS A O 1
ATOM 1250 N N . MET A 1 76 ? -21.484 45.255 9.620 1.00 6.39 76 MET A N 1
ATOM 1251 C CA . MET A 1 76 ? -22.590 45.447 8.705 1.00 6.66 76 MET A CA 1
ATOM 1252 C C . MET A 1 76 ? -23.189 46.813 8.940 1.00 6.70 76 MET A C 1
ATO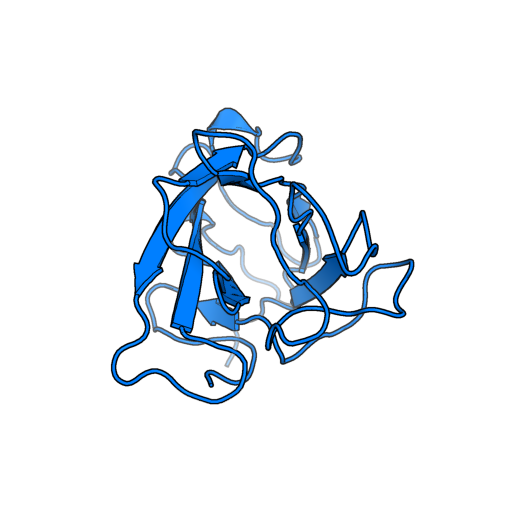M 1253 O O . MET A 1 76 ? -23.272 47.291 10.072 1.00 8.93 76 MET A O 1
ATOM 1267 N N A ASN A 1 77 ? -23.591 47.473 7.858 0.59 6.21 77 ASN A N 1
ATOM 1268 N N B ASN A 1 77 ? -23.684 47.421 7.885 0.41 6.39 77 ASN A N 1
ATOM 1269 C CA A ASN A 1 77 ? -24.231 48.799 7.957 0.59 6.19 77 ASN A CA 1
ATOM 1270 C CA B ASN A 1 77 ? -24.261 48.726 8.074 0.41 6.83 77 ASN A CA 1
ATOM 1271 C C A ASN A 1 77 ? -25.259 48.966 6.867 0.59 6.94 77 ASN A C 1
ATOM 1272 C C B ASN A 1 77 ? -25.218 49.051 6.935 0.41 7.40 77 ASN A C 1
ATOM 1273 O O A ASN A 1 77 ? -24.889 49.067 5.710 0.59 8.20 77 ASN A O 1
ATOM 1274 O O B ASN A 1 77 ? -24.762 49.340 5.825 0.41 8.10 77 ASN A O 1
ATOM 1295 N N . PRO A 1 78 ? -26.545 48.980 7.196 1.00 8.06 78 PRO A N 1
ATOM 1296 C CA . PRO A 1 78 ? -27.126 48.720 8.510 1.00 7.33 78 PRO A CA 1
ATOM 1297 C C . PRO A 1 78 ? -27.008 47.256 8.899 1.00 6.89 78 PRO A C 1
ATOM 1298 O O . PRO A 1 78 ? -26.793 46.379 8.066 1.00 8.00 78 PRO A O 1
ATOM 1309 N N . THR A 1 79 ? -27.174 46.986 10.179 1.00 7.21 79 THR A N 1
ATOM 1310 C CA . THR A 1 79 ? -27.245 45.606 10.589 1.00 7.89 79 THR A CA 1
ATOM 1311 C C . THR A 1 79 ? -28.555 44.973 10.103 1.00 7.71 79 THR A C 1
ATOM 1312 O O . THR A 1 79 ? -29.531 45.661 9.803 1.00 8.50 79 THR A O 1
ATOM 1323 N N . THR A 1 80 ? -28.544 43.651 9.987 1.00 7.96 80 THR A N 1
ATOM 1324 C CA . THR A 1 80 ? -29.728 42.960 9.547 1.00 9.61 80 THR A CA 1
ATOM 1325 C C . THR A 1 80 ? -29.816 41.623 10.229 1.00 9.68 80 THR A C 1
ATOM 1326 O O . THR A 1 80 ? -28.964 41.271 11.044 1.00 9.54 80 THR A O 1
ATOM 1337 N N . THR A 1 81 ? -30.871 40.889 9.907 1.00 10.62 81 THR A N 1
ATOM 1338 C CA . THR A 1 81 ? -31.111 39.610 10.531 1.00 10.87 81 THR A CA 1
ATOM 1339 C C . THR A 1 81 ? -29.902 38.706 10.382 1.00 9.37 81 THR A C 1
ATOM 1340 O O . THR A 1 81 ? -29.414 38.474 9.277 1.00 10.27 81 THR A O 1
ATOM 1351 N N . GLY A 1 82 ? -29.407 38.230 11.512 1.00 8.64 82 GLY A N 1
ATOM 1352 C CA . GLY A 1 82 ? -28.307 37.305 11.515 1.00 7.92 82 GLY A CA 1
ATOM 1353 C C . GLY A 1 82 ? -26.948 37.884 11.223 1.00 6.81 82 GLY A C 1
ATOM 1354 O O . GLY A 1 82 ? -25.969 37.122 11.176 1.00 6.77 82 GLY A O 1
ATOM 1358 N N . ALA A 1 83 ? -26.852 39.192 11.012 1.00 6.31 83 ALA A N 1
ATOM 1359 C CA . ALA A 1 83 ? -25.587 39.755 10.563 1.00 6.59 83 ALA A CA 1
ATOM 1360 C C . ALA A 1 83 ? -25.402 41.182 11.064 1.00 6.46 83 ALA A C 1
ATOM 1361 O O . ALA A 1 83 ? -25.978 42.130 10.521 1.00 7.28 83 ALA A O 1
ATOM 1368 N N . ASP A 1 84 ? -24.559 41.339 12.085 1.00 5.68 84 ASP A N 1
ATOM 1369 C CA . ASP A 1 84 ? -24.060 42.648 12.461 1.00 5.72 84 ASP A CA 1
ATOM 1370 C C . ASP A 1 84 ? -22.583 42.830 12.124 1.00 5.30 84 ASP A C 1
ATOM 1371 O O . ASP A 1 84 ? -22.107 43.965 12.169 1.00 5.58 84 ASP A O 1
ATOM 1380 N N . GLN A 1 85 ? -21.894 41.763 11.710 1.00 5.33 85 GLN A N 1
ATOM 1381 C CA . GLN A 1 85 ? -20.500 41.816 11.289 1.00 5.36 85 GLN A CA 1
ATOM 1382 C C . GLN A 1 85 ? -20.257 40.768 10.235 1.00 5.07 85 GLN A C 1
ATOM 1383 O O . GLN A 1 85 ? -21.035 39.823 10.082 1.00 5.58 85 GLN A O 1
ATOM 1397 N N . TYR A 1 86 ? -19.137 40.904 9.532 1.00 5.71 86 TYR A N 1
ATOM 1398 C CA . TYR A 1 86 ? -18.610 39.809 8.749 1.00 5.81 86 TYR A CA 1
ATOM 1399 C C . TYR A 1 86 ? -17.109 39.698 8.911 1.00 5.51 86 TYR A C 1
ATOM 1400 O O . TYR A 1 86 ? -16.396 40.682 9.092 1.00 5.99 86 TYR A O 1
ATOM 1418 N N . LEU A 1 87 ? -16.649 38.457 8.829 1.00 5.42 87 LEU A N 1
ATOM 1419 C CA . LEU A 1 87 ? -15.257 38.113 8.581 1.00 5.44 87 LEU A CA 1
ATOM 1420 C C . LEU A 1 87 ? -15.020 38.184 7.086 1.00 5.23 87 LEU A C 1
ATOM 1421 O O . LEU A 1 87 ? -15.791 37.606 6.318 1.00 5.76 87 LEU A O 1
ATOM 1437 N N . GLU A 1 88 ? -13.950 38.851 6.677 1.00 5.23 88 GLU A N 1
ATOM 1438 C CA . GLU A 1 88 ? -13.498 38.855 5.296 1.00 5.55 88 GLU A CA 1
ATOM 1439 C C . GLU A 1 88 ? -12.129 38.182 5.233 1.00 5.73 88 GLU A C 1
ATOM 1440 O O . GLU A 1 88 ? -11.175 38.643 5.870 1.00 6.16 88 GLU A O 1
ATOM 1452 N N . ILE A 1 89 ? -12.056 37.081 4.491 1.00 5.71 89 ILE A N 1
ATOM 1453 C CA . ILE A 1 89 ? -10.827 36.339 4.273 1.00 5.77 89 ILE A CA 1
ATOM 1454 C C . ILE A 1 89 ? -10.237 36.752 2.934 1.00 5.88 89 ILE A C 1
ATOM 1455 O O . ILE A 1 89 ? -10.956 36.851 1.937 1.00 6.53 89 ILE A O 1
ATOM 1471 N N . ALA A 1 90 ? -8.922 36.975 2.930 1.00 6.28 90 ALA A N 1
ATOM 1472 C CA . ALA A 1 90 ? -8.161 37.347 1.747 1.00 6.74 90 ALA A CA 1
ATOM 1473 C C . ALA A 1 90 ? -6.934 36.436 1.615 1.00 6.55 90 ALA A C 1
ATOM 1474 O O . ALA A 1 90 ? -6.470 35.820 2.580 1.00 7.49 90 ALA A O 1
ATOM 1481 N N . PHE A 1 91 ? -6.426 36.388 0.396 1.00 7.33 91 PHE A N 1
ATOM 1482 C CA . PHE A 1 91 ? -5.253 35.598 0.023 1.00 7.46 91 PHE A CA 1
ATOM 1483 C C . PHE A 1 91 ? -4.159 36.529 -0.494 1.00 8.14 91 PHE A C 1
ATOM 1484 O O . PHE A 1 91 ? -4.434 37.427 -1.286 1.00 8.77 91 PHE A O 1
ATOM 1501 N N . SER A 1 92 ? -2.920 36.293 -0.079 1.00 8.69 92 SER A N 1
ATOM 1502 C CA . SER A 1 92 ? -1.799 37.044 -0.602 1.00 9.72 92 SER A CA 1
ATOM 1503 C C . SER A 1 92 ? -1.385 36.541 -1.986 1.00 9.86 92 SER A C 1
ATOM 1504 O O . SER A 1 92 ? -1.791 35.470 -2.427 1.00 9.88 92 SER A O 1
ATOM 1512 N N A SER A 1 93 ? -0.520 37.296 -2.654 0.52 10.74 93 SER A N 1
ATOM 1513 N N B SER A 1 93 ? -0.534 37.306 -2.661 0.48 10.48 93 SER A N 1
ATOM 1514 C CA A SER A 1 93 ? -0.011 36.883 -3.955 0.52 11.69 93 SER A CA 1
ATOM 1515 C CA B SER A 1 93 ? -0.003 36.879 -3.948 0.48 11.21 93 SER A CA 1
ATOM 1516 C C A SER A 1 93 ? 0.775 35.564 -3.905 0.52 10.92 93 SER A C 1
ATOM 1517 C C B SER A 1 93 ? 0.677 35.508 -3.864 0.48 10.56 93 SER A C 1
ATOM 1518 O O A SER A 1 93 ? 0.840 34.844 -4.901 0.52 11.90 93 SER A O 1
ATOM 1519 O O B SER A 1 93 ? 0.547 34.688 -4.782 0.48 10.55 93 SER A O 1
ATOM 1534 N N . ALA A 1 94 ? 1.369 35.244 -2.758 1.00 10.74 94 ALA A N 1
ATOM 1535 C CA . ALA A 1 94 ? 2.100 33.997 -2.606 1.00 10.96 94 ALA A CA 1
ATOM 1536 C C . ALA A 1 94 ? 1.186 32.768 -2.577 1.00 10.42 94 ALA A C 1
ATOM 1537 O O . ALA A 1 94 ? 1.648 31.646 -2.789 1.00 11.35 94 ALA A O 1
ATOM 1545 N N . ALA A 1 95 ? -0.114 32.965 -2.351 1.00 10.04 95 ALA A N 1
ATOM 1546 C CA . ALA A 1 95 ? -1.055 31.861 -2.443 1.00 9.92 95 ALA A CA 1
ATOM 1547 C C . ALA A 1 95 ? -1.121 31.286 -3.859 1.00 10.49 95 ALA A C 1
ATOM 1548 O O . ALA A 1 95 ? -1.550 30.152 -4.042 1.00 10.86 95 ALA A O 1
ATOM 1555 N N . GLY A 1 96 ? -0.735 32.068 -4.864 1.00 11.09 96 GLY A N 1
ATOM 1556 C CA . GLY A 1 96 ? -0.689 31.581 -6.232 1.00 11.76 96 GLY A CA 1
ATOM 1557 C C . GLY A 1 96 ? -2.048 31.452 -6.885 1.00 11.64 96 GLY A C 1
ATOM 1558 O O . GLY A 1 96 ? -2.983 32.187 -6.575 1.00 12.80 96 GLY A O 1
ATOM 1562 N N . THR A 1 97 ? -2.131 30.505 -7.812 1.00 12.61 97 THR A N 1
ATOM 1563 C CA . THR A 1 97 ? -3.326 30.300 -8.609 1.00 14.00 97 THR A CA 1
ATOM 1564 C C . THR A 1 97 ? -4.001 28.988 -8.287 1.00 13.64 97 THR A C 1
ATOM 1565 O O . THR A 1 97 ? -3.373 28.036 -7.814 1.00 13.91 97 THR A O 1
ATOM 1576 N N . LEU A 1 98 ? -5.295 28.952 -8.564 1.00 13.11 98 LEU A N 1
ATOM 1577 C CA . LEU A 1 98 ? -6.086 27.746 -8.419 1.00 13.14 98 LEU A CA 1
ATOM 1578 C C . LEU A 1 98 ? -6.331 27.195 -9.816 1.00 13.69 98 LEU A C 1
ATOM 1579 O O . LEU A 1 98 ? -7.008 27.831 -10.637 1.00 13.43 98 LEU A O 1
ATOM 1595 N N . ALA A 1 99 ? -5.736 26.038 -10.091 1.00 15.47 99 ALA A N 1
ATOM 1596 C CA . ALA A 1 99 ? -5.767 25.442 -11.413 1.00 16.47 99 ALA A CA 1
ATOM 1597 C C . ALA A 1 99 ? -7.150 24.968 -11.786 1.00 15.44 99 ALA A C 1
ATOM 1598 O O . ALA A 1 99 ? -7.982 24.681 -10.933 1.00 14.33 99 ALA A O 1
ATOM 1605 N N . ALA A 1 100 ? -7.387 24.886 -13.088 1.00 17.01 100 ALA A N 1
ATOM 1606 C CA . ALA A 1 100 ? -8.625 24.359 -13.608 1.00 17.26 100 ALA A CA 1
ATOM 1607 C C . ALA A 1 100 ? -8.968 23.020 -12.972 1.00 16.93 100 ALA A C 1
ATOM 1608 O O . ALA A 1 100 ? -8.100 22.161 -12.814 1.00 18.17 100 ALA A O 1
ATOM 1615 N N A ASN A 1 101 ? -10.235 22.848 -12.620 0.55 17.00 101 ASN A N 1
ATOM 1616 N N B ASN A 1 101 ? -10.244 22.840 -12.644 0.45 17.04 101 ASN A N 1
ATOM 1617 C CA A ASN A 1 101 ? -10.709 21.567 -12.133 0.55 17.79 101 ASN A CA 1
ATOM 1618 C CA B ASN A 1 101 ? -10.765 21.573 -12.130 0.45 17.74 101 ASN A CA 1
ATOM 1619 C C A ASN A 1 101 ? -9.874 21.101 -10.948 0.55 17.21 101 ASN A C 1
ATOM 1620 C C B ASN A 1 101 ? -10.076 21.094 -1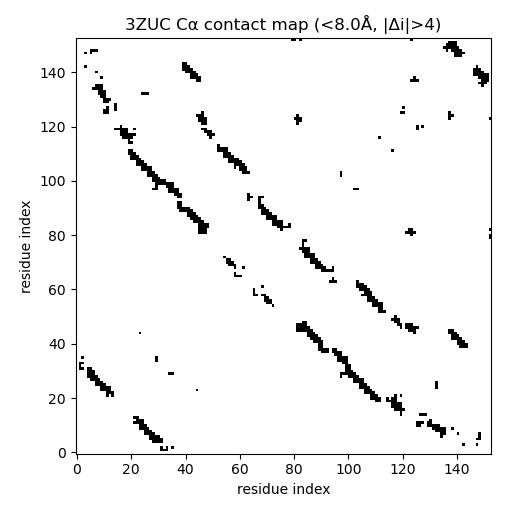0.846 0.45 17.06 101 ASN A C 1
ATOM 1621 O O A ASN A 1 101 ? -9.462 19.937 -10.886 0.55 18.14 101 ASN A O 1
ATOM 1622 O O B ASN A 1 101 ? -10.033 19.896 -10.573 0.45 17.62 101 ASN A O 1
ATOM 1643 N N . THR A 1 102 ? -9.582 22.027 -10.036 1.00 15.91 102 THR A N 1
ATOM 1644 C CA . THR A 1 102 ? -8.935 21.683 -8.765 1.00 14.82 102 THR A CA 1
ATOM 1645 C C . THR A 1 102 ? -9.585 22.427 -7.642 1.00 12.10 102 THR A C 1
ATOM 1646 O O . THR A 1 102 ? -10.243 23.443 -7.849 1.00 11.37 102 THR A O 1
ATOM 1657 N N A SER A 1 103 ? -9.376 21.939 -6.429 0.58 12.02 103 SER A N 1
ATOM 1658 N N B SER A 1 103 ? -9.420 21.891 -6.433 0.42 11.91 103 SER A N 1
ATOM 1659 C CA A SER A 1 103 ? -9.958 22.566 -5.267 0.58 11.10 103 SER A CA 1
ATOM 1660 C CA B SER A 1 103 ? -10.001 22.461 -5.226 0.42 11.22 103 SER A CA 1
ATOM 1661 C C A SER A 1 103 ? -8.952 22.697 -4.147 0.58 10.27 103 SER A C 1
ATOM 1662 C C B SER A 1 103 ? -8.927 22.724 -4.178 0.42 10.21 103 SER A C 1
ATOM 1663 O O A SER A 1 103 ? -7.987 21.931 -4.053 0.58 11.58 103 SER A O 1
ATOM 1664 O O B SER A 1 103 ? -7.870 22.087 -4.185 0.42 11.08 103 SER A O 1
ATOM 1679 N N . ILE A 1 104 ? -9.210 23.670 -3.287 1.00 8.98 104 ILE A N 1
ATOM 1680 C CA . ILE A 1 104 ? -8.439 23.863 -2.076 1.00 8.81 104 ILE A CA 1
ATOM 1681 C C . ILE A 1 104 ? -9.383 24.068 -0.904 1.00 8.28 104 ILE A C 1
ATOM 1682 O O . ILE A 1 104 ? -10.467 24.635 -1.027 1.00 9.08 104 ILE A O 1
ATOM 1698 N N . GLU A 1 105 ? -8.936 23.634 0.267 1.00 9.18 105 GLU A N 1
ATOM 1699 C CA . GLU A 1 105 ? -9.620 23.916 1.521 1.00 9.14 105 GLU A CA 1
ATOM 1700 C C . GLU A 1 105 ? -8.986 25.134 2.199 1.00 8.04 105 GLU A C 1
ATOM 1701 O O . GLU A 1 105 ? -7.783 25.384 2.068 1.00 8.73 105 GLU A O 1
ATOM 1713 N N . VAL A 1 106 ? -9.807 25.864 2.955 1.00 7.74 106 VAL A N 1
ATOM 1714 C CA . VAL A 1 106 ? -9.363 26.952 3.810 1.00 7.63 106 VAL A CA 1
ATOM 1715 C C . VAL A 1 106 ? -10.020 26.721 5.166 1.00 6.62 106 VAL A C 1
ATOM 1716 O O . VAL A 1 106 ? -11.236 26.813 5.291 1.00 7.83 106 VAL A O 1
ATOM 1729 N N . GLN A 1 107 ? -9.213 26.399 6.168 1.00 6.51 107 GLN A N 1
ATOM 1730 C CA . GLN A 1 107 ? -9.706 26.008 7.487 1.00 6.28 107 GLN A CA 1
ATOM 1731 C C . GLN A 1 107 ? -9.194 27.005 8.523 1.00 6.70 107 GLN A C 1
ATOM 1732 O O . GLN A 1 107 ? -7.982 27.189 8.662 1.00 7.76 107 GLN A O 1
ATOM 1746 N N A GLY A 1 108 ? -10.131 27.757 9.099 0.54 7.79 108 GLY A N 1
ATOM 1747 N N B GLY A 1 108 ? -10.028 27.493 9.410 0.46 6.77 108 GLY A N 1
ATOM 1748 C CA A GLY A 1 108 ? -9.802 28.823 10.044 0.54 9.25 108 GLY A CA 1
ATOM 1749 C CA B GLY A 1 108 ? -9.494 28.352 10.436 0.46 6.59 108 GLY A CA 1
ATOM 1750 C C A GLY A 1 108 ? -10.615 28.816 11.337 0.54 8.21 108 GLY A C 1
ATOM 1751 C C B GLY A 1 108 ? -10.603 28.657 11.379 0.46 7.01 108 GLY A C 1
ATOM 1752 O O A GLY A 1 108 ? -11.624 28.122 11.436 0.54 7.30 108 GLY A O 1
ATOM 1753 O O B GLY A 1 108 ? -11.568 27.901 11.518 0.46 6.05 108 GLY A O 1
ATOM 1760 N N A ARG A 1 109 ? -10.141 29.552 12.358 0.54 6.99 109 ARG A N 1
ATOM 1761 N N B ARG A 1 109 ? -10.489 29.824 11.984 0.46 6.56 109 ARG A N 1
ATOM 1762 C CA A ARG A 1 109 ? -10.938 29.846 13.554 0.54 6.51 109 ARG A CA 1
ATOM 1763 C CA B ARG A 1 109 ? -10.988 29.958 13.317 0.46 6.49 109 ARG A CA 1
ATOM 1764 C C A ARG A 1 109 ? -10.924 31.357 13.733 0.54 5.97 109 ARG A C 1
ATOM 1765 C C B ARG A 1 109 ? -10.902 31.404 13.736 0.46 5.81 109 ARG A C 1
ATOM 1766 O O A ARG A 1 109 ? -10.020 32.046 13.262 0.54 6.50 109 ARG A O 1
ATOM 1767 O O B ARG A 1 109 ? -9.901 32.080 13.476 0.46 5.56 109 ARG A O 1
ATOM 1808 N N . PHE A 1 110 ? -11.898 31.868 14.482 1.00 5.52 110 PHE A N 1
ATOM 1809 C CA . PHE A 1 110 ? -11.800 33.201 15.044 1.00 5.36 110 PHE A CA 1
ATOM 1810 C C . PHE A 1 110 ? -12.409 33.255 16.426 1.00 5.36 110 PHE A C 1
ATOM 1811 O O . PHE A 1 110 ? -13.253 32.440 16.801 1.00 5.86 110 PHE A O 1
ATOM 1828 N N . ALA A 1 111 ? -11.922 34.225 17.201 1.00 5.44 111 ALA A N 1
ATOM 1829 C CA . ALA A 1 111 ? -12.291 34.388 18.598 1.00 5.56 111 ALA A CA 1
ATOM 1830 C C . ALA A 1 111 ? -12.123 35.845 19.000 1.00 5.67 111 ALA A C 1
ATOM 1831 O O . ALA A 1 111 ? -11.442 36.626 18.336 1.00 6.36 111 ALA A O 1
ATOM 1838 N N . LYS A 1 112 ? -12.711 36.179 20.142 1.00 5.86 112 LYS A N 1
ATOM 1839 C CA . LYS A 1 112 ? -12.600 37.497 20.750 1.00 5.92 112 LYS A CA 1
ATOM 1840 C C . LYS A 1 112 ? -11.346 37.583 21.618 1.00 6.18 112 LYS A C 1
ATOM 1841 O O . LYS A 1 112 ? -10.854 36.585 22.145 1.00 6.83 112 LYS A O 1
ATOM 1860 N N . SER A 1 113 ? -10.864 38.805 21.814 1.00 6.39 113 SER A N 1
ATOM 1861 C CA . SER A 1 113 ? -9.612 39.016 22.542 1.00 7.21 113 SER A CA 1
ATOM 1862 C C . SER A 1 113 ? -9.656 38.515 23.973 1.00 7.09 113 SER A C 1
ATOM 1863 O O . SER A 1 113 ? -8.611 38.153 24.519 1.00 8.20 113 SER A O 1
ATOM 1871 N N . ASP A 1 114 ? -10.839 38.543 24.587 1.00 6.85 114 ASP A N 1
ATOM 1872 C CA . ASP A 1 114 ? -11.051 38.100 25.951 1.00 7.09 114 ASP A CA 1
ATOM 1873 C C . ASP A 1 114 ? -11.660 36.700 26.017 1.00 7.49 114 ASP A C 1
ATOM 1874 O O . ASP A 1 114 ? -11.975 36.236 27.124 1.00 9.10 114 ASP A O 1
ATOM 1883 N N . TRP A 1 115 ? -11.779 36.023 24.870 1.00 7.16 115 TRP A N 1
ATOM 1884 C CA . TRP A 1 115 ? -12.256 34.644 24.805 1.00 7.76 115 TRP A CA 1
ATOM 1885 C C . TRP A 1 115 ? -13.669 34.472 25.333 1.00 8.16 115 TRP A C 1
ATOM 1886 O O . TRP A 1 115 ? -14.084 33.373 25.670 1.00 10.01 115 TRP A O 1
ATOM 1907 N N . THR A 1 116 ? -14.445 35.547 25.313 1.00 7.57 116 THR A N 1
ATOM 1908 C CA . THR A 1 116 ? -15.847 35.463 25.688 1.00 7.94 116 THR A CA 1
ATOM 1909 C C . THR A 1 116 ? -16.700 34.859 24.557 1.00 7.51 116 THR A C 1
ATOM 1910 O O . THR A 1 116 ? -16.288 34.748 23.398 1.00 8.27 116 THR A O 1
ATOM 1921 N N . ASN A 1 117 ? -17.905 34.433 24.896 1.00 7.59 117 ASN A N 1
ATOM 1922 C CA . ASN A 1 117 ? -18.690 33.607 24.002 1.00 7.40 117 ASN A CA 1
ATOM 1923 C C . ASN A 1 117 ? -19.421 34.352 22.899 1.00 7.04 117 ASN A C 1
ATOM 1924 O O . ASN A 1 117 ? -19.838 35.508 23.045 1.00 8.01 117 ASN A O 1
ATOM 1935 N N . TYR A 1 118 ? -19.607 33.625 21.809 1.00 6.69 118 TYR A N 1
ATOM 1936 C CA . TYR A 1 118 ? -20.563 33.869 20.756 1.00 6.76 118 TYR A CA 1
ATOM 1937 C C . TYR A 1 118 ? -21.817 33.005 20.970 1.00 7.19 118 TYR A C 1
ATOM 1938 O O . TYR A 1 118 ? -21.739 31.961 21.610 1.00 7.98 118 TYR A O 1
ATOM 1956 N N . ASN A 1 119 ? -22.947 33.428 20.386 1.00 6.70 119 ASN A N 1
ATOM 1957 C CA . ASN A 1 119 ? -24.097 32.553 20.127 1.00 6.77 119 ASN A CA 1
ATOM 1958 C C . ASN A 1 119 ? -24.128 32.259 18.644 1.00 6.17 119 ASN A C 1
ATOM 1959 O O . ASN A 1 119 ? -24.497 33.120 17.840 1.00 6.36 119 ASN A O 1
ATOM 1970 N N . GLN A 1 120 ? -23.710 31.066 18.239 1.00 6.23 120 GLN A N 1
ATOM 1971 C CA . GLN A 1 120 ? -23.657 30.746 16.817 1.00 6.51 120 GLN A CA 1
ATOM 1972 C C . GLN A 1 120 ? -25.041 30.608 16.196 1.00 6.67 120 GLN A C 1
ATOM 1973 O O . GLN A 1 120 ? -25.200 30.761 14.979 1.00 7.13 120 GLN A O 1
ATOM 1987 N N . ALA A 1 121 ? -26.044 30.266 17.008 1.00 7.30 121 ALA A N 1
ATOM 1988 C CA . ALA A 1 121 ? -27.307 29.802 16.466 1.00 8.46 121 ALA A CA 1
ATOM 1989 C C . ALA A 1 121 ? -28.017 30.834 15.601 1.00 8.35 121 ALA A C 1
ATOM 1990 O O . ALA A 1 121 ? -28.747 30.450 14.685 1.00 9.86 121 ALA A O 1
ATOM 1997 N N . ASP A 1 122 ? -27.829 32.120 15.895 1.00 7.49 122 ASP A N 1
ATOM 1998 C CA . ASP A 1 122 ? -28.482 33.177 15.134 1.00 7.49 122 ASP A CA 1
ATOM 1999 C C . ASP A 1 122 ? -27.653 33.723 13.978 1.00 7.41 122 ASP A C 1
ATOM 2000 O O . ASP A 1 122 ? -28.084 34.672 13.331 1.00 8.58 122 ASP A O 1
ATOM 2009 N N . ASP A 1 123 ? -26.486 33.151 13.701 1.00 6.33 123 ASP A N 1
ATOM 2010 C CA . ASP A 1 123 ? -25.616 33.735 12.703 1.00 5.76 123 ASP A CA 1
ATOM 2011 C C . ASP A 1 123 ? -26.065 33.386 11.290 1.00 5.77 123 ASP A C 1
ATOM 2012 O O . ASP A 1 123 ? -26.297 32.221 10.975 1.00 6.56 123 ASP A O 1
ATOM 2021 N N . TYR A 1 124 ? -26.105 34.385 10.420 1.00 5.77 124 TYR A N 1
ATOM 2022 C CA . TYR A 1 124 ? -26.552 34.214 9.041 1.00 5.99 124 TYR A CA 1
ATOM 2023 C C . TYR A 1 124 ? -25.814 33.067 8.343 1.00 6.14 124 TYR A C 1
ATOM 2024 O O . TYR A 1 124 ? -26.435 32.267 7.642 1.00 6.69 124 TYR A O 1
ATOM 2042 N N . SER A 1 125 ? -24.497 32.992 8.510 1.00 5.74 125 SER A N 1
ATOM 2043 C CA . SER A 1 125 ? -23.701 32.007 7.790 1.00 5.88 125 SER A CA 1
ATOM 2044 C C . SER A 1 125 ? -23.558 30.645 8.486 1.00 6.06 125 SER A C 1
ATOM 2045 O O . SER A 1 125 ? -22.993 29.723 7.891 1.00 6.65 125 SER A O 1
ATOM 2053 N N . PHE A 1 126 ? -24.021 30.515 9.726 1.00 6.09 126 PHE A N 1
ATOM 2054 C CA . PHE A 1 126 ? -23.785 29.291 10.486 1.00 6.36 126 PHE A CA 1
ATOM 2055 C C . PHE A 1 126 ? -24.628 28.139 9.969 1.00 6.91 126 PHE A C 1
ATOM 2056 O O . PHE A 1 126 ? -25.832 28.289 9.736 1.00 7.72 126 PHE A O 1
ATOM 2073 N N . ASN A 1 127 ? -23.990 26.984 9.824 1.00 7.68 127 ASN A N 1
ATOM 2074 C CA . ASN A 1 127 ? -24.664 25.758 9.442 1.00 9.06 127 ASN A CA 1
ATOM 2075 C C . ASN A 1 127 ? -24.600 24.806 10.631 1.00 10.04 127 ASN A C 1
ATOM 2076 O O . ASN A 1 127 ? -23.548 24.274 10.966 1.00 10.85 127 ASN A O 1
ATOM 2087 N N . SER A 1 128 ? -25.735 24.628 11.301 1.00 11.08 128 SER A N 1
ATOM 2088 C CA . SER A 1 128 ? -25.750 23.836 12.517 1.00 13.49 128 SER A CA 1
ATOM 2089 C C . SER A 1 128 ? -25.677 22.313 12.248 1.00 14.63 128 SER A C 1
ATOM 2090 O O . SER A 1 128 ? -25.448 21.550 13.184 1.00 17.77 128 SER A O 1
ATOM 2098 N N A SER A 1 129 ? -25.926 21.919 10.994 0.47 14.65 129 SER A N 1
ATOM 2099 N N B SER A 1 129 ? -25.857 21.896 10.998 0.53 14.37 129 SER A N 1
ATOM 2100 C CA A SER A 1 129 ? -26.162 20.527 10.575 0.47 14.85 129 SER A CA 1
ATOM 2101 C CA B SER A 1 129 ? -26.137 20.496 10.660 0.53 14.62 129 SER A CA 1
ATOM 2102 C C A SER A 1 129 ? -24.958 19.869 9.926 0.47 13.63 129 SER A C 1
ATOM 2103 C C B SER A 1 129 ? -25.094 19.802 9.781 0.53 13.71 129 SER A C 1
ATOM 2104 O O A SER A 1 129 ? -24.542 18.754 10.296 0.47 13.60 129 SER A O 1
ATOM 2105 O O B SER A 1 129 ? -24.921 18.582 9.856 0.53 13.33 129 SER A O 1
ATOM 2120 N N . ALA A 1 130 ? -24.431 20.550 8.916 1.00 12.60 130 ALA A N 1
ATOM 2121 C CA . ALA A 1 130 ? -23.497 19.921 8.011 1.00 11.98 130 ALA A CA 1
ATOM 2122 C C . ALA A 1 130 ? -22.286 19.409 8.738 1.00 11.34 130 ALA A C 1
ATOM 2123 O O . ALA A 1 130 ? -21.718 20.096 9.594 1.00 11.81 130 ALA A O 1
ATOM 2130 N N . THR A 1 131 ? -21.856 18.212 8.357 1.00 11.77 131 THR A N 1
ATOM 2131 C CA . THR A 1 131 ? -20.655 17.616 8.919 1.00 12.58 131 THR A CA 1
ATOM 2132 C C . THR A 1 131 ? -19.562 17.480 7.851 1.00 12.45 131 THR A C 1
ATOM 2133 O O . THR A 1 131 ? -18.487 16.977 8.152 1.00 14.86 131 THR A O 1
ATOM 2144 N N . THR A 1 132 ? -19.877 17.895 6.625 1.00 12.72 132 THR A N 1
ATOM 2145 C CA . THR A 1 132 ? -19.034 17.781 5.439 1.00 14.49 132 THR A CA 1
ATOM 2146 C C . THR A 1 132 ? -19.276 19.031 4.637 1.00 12.17 132 THR A C 1
ATOM 2147 O O . THR A 1 132 ? -20.304 19.669 4.798 1.00 11.50 132 THR A O 1
ATOM 2158 N N . TYR A 1 133 ? -18.379 19.319 3.715 1.00 11.86 133 TYR A N 1
ATOM 2159 C CA . TYR A 1 133 ? -18.580 20.411 2.779 1.00 11.07 133 TYR A CA 1
ATOM 2160 C C . TYR A 1 133 ? -19.915 20.302 2.044 1.00 11.76 133 TYR A C 1
ATOM 2161 O O . TYR A 1 133 ? -20.264 19.254 1.497 1.00 13.72 133 TYR A O 1
ATOM 2179 N N A THR A 1 134 ? -20.584 21.443 1.961 0.53 10.74 134 THR A N 1
ATOM 2180 N N B THR A 1 134 ? -20.703 21.375 2.099 0.47 10.79 134 THR A N 1
ATOM 2181 C CA A THR A 1 134 ? -21.882 21.529 1.331 0.53 10.50 134 THR A CA 1
ATOM 2182 C CA B THR A 1 134 ? -21.999 21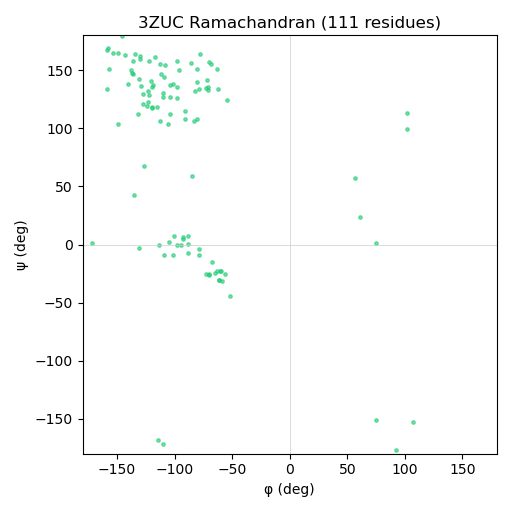.426 1.418 0.47 11.39 134 THR A CA 1
ATOM 2183 C C A THR A 1 134 ? -22.005 22.859 0.605 0.53 10.66 134 THR A C 1
ATOM 2184 C C B THR A 1 134 ? -22.075 22.714 0.606 0.47 10.07 134 THR A C 1
ATOM 2185 O O A THR A 1 134 ? -21.459 23.865 1.045 0.53 10.19 134 THR A O 1
ATOM 2186 O O B THR A 1 134 ? -21.453 23.690 0.983 0.47 8.75 134 THR A O 1
ATOM 2207 N N A SER A 1 135 ? -22.713 22.861 -0.520 0.53 11.92 135 SER A N 1
ATOM 2208 N N B SER A 1 135 ? -22.816 22.734 -0.505 0.47 11.30 135 SER A N 1
ATOM 2209 C CA A SER A 1 135 ? -22.893 24.079 -1.284 0.53 12.84 135 SER A CA 1
ATOM 2210 C CA B SER A 1 135 ? -23.023 23.985 -1.239 0.47 11.79 135 SER A CA 1
ATOM 2211 C C A SER A 1 135 ? -23.829 25.007 -0.499 0.53 12.87 135 SER A C 1
ATOM 2212 C C B SER A 1 135 ? -23.691 24.893 -0.231 0.47 12.35 135 SER A C 1
ATOM 2213 O O A SER A 1 135 ? -25.000 24.707 -0.221 0.53 13.57 135 SER A O 1
ATOM 2214 O O B SER A 1 135 ? -24.570 24.457 0.481 0.47 12.87 135 SER A O 1
ATOM 2229 N N . TRP A 1 136 ? -23.267 26.139 -0.123 1.00 10.91 136 TRP A N 1
ATOM 2230 C CA . TRP A 1 136 ? -23.839 26.983 0.912 1.00 9.51 136 TRP A CA 1
ATOM 2231 C C . TRP A 1 136 ? -23.881 28.412 0.420 1.00 8.50 136 TRP A C 1
ATOM 2232 O O . TRP A 1 136 ? -22.848 29.048 0.256 1.00 8.43 136 TRP A O 1
ATOM 2254 N N . ASP A 1 137 ? -25.091 28.921 0.184 1.00 8.40 137 ASP A N 1
ATOM 2255 C CA . ASP A 1 137 ? -25.246 30.269 -0.363 1.00 8.29 137 ASP A CA 1
ATOM 2256 C C . ASP A 1 137 ? -25.311 31.343 0.710 1.00 7.13 137 ASP A C 1
ATOM 2257 O O . ASP A 1 137 ? -25.486 32.519 0.390 1.00 8.14 137 ASP A O 1
ATOM 2266 N N . LYS A 1 138 ? -25.080 30.969 1.968 1.00 6.55 138 LYS A N 1
ATOM 2267 C CA . LYS A 1 138 ? -25.106 31.922 3.079 1.00 6.70 138 LYS A CA 1
ATOM 2268 C C . LYS A 1 138 ? -23.706 32.392 3.467 1.00 6.08 138 LYS A C 1
ATOM 2269 O O . LYS A 1 138 ? -23.577 33.200 4.381 1.00 6.57 138 LYS A O 1
ATOM 2288 N N . VAL A 1 139 ? -22.682 31.899 2.782 1.00 5.90 139 VAL A N 1
ATOM 2289 C CA . VAL A 1 139 ? -21.377 32.554 2.722 1.00 5.56 139 VAL A CA 1
ATOM 2290 C C . VAL A 1 139 ? -21.226 33.127 1.316 1.00 5.74 139 VAL A C 1
ATOM 2291 O O . VAL A 1 139 ? -21.861 32.640 0.377 1.00 6.68 139 VAL A O 1
ATOM 2304 N N . THR A 1 140 ? -20.413 34.163 1.189 1.00 5.60 140 THR A N 1
ATOM 2305 C CA . THR A 1 140 ? -20.207 34.786 -0.112 1.00 5.54 140 THR A CA 1
ATOM 2306 C C . THR A 1 140 ? -18.745 34.768 -0.507 1.00 5.37 140 THR A C 1
ATOM 2307 O O . THR A 1 140 ? -17.842 34.670 0.345 1.00 5.72 140 THR A O 1
ATOM 2318 N N . ALA A 1 141 ? -18.510 34.870 -1.811 1.00 5.70 141 ALA A N 1
ATOM 2319 C CA . ALA A 1 141 ? -17.160 35.018 -2.334 1.00 5.77 141 ALA A CA 1
ATOM 2320 C C . ALA A 1 141 ? -17.166 36.084 -3.406 1.00 5.53 141 ALA A C 1
ATOM 2321 O O . ALA A 1 141 ? -18.207 36.382 -4.011 1.00 6.11 141 ALA A O 1
ATOM 2328 N N . TYR A 1 142 ? -15.982 36.637 -3.626 1.00 5.99 142 TYR A N 1
ATOM 2329 C CA . TYR A 1 142 ? -15.751 37.786 -4.489 1.00 6.10 142 TYR A CA 1
ATOM 2330 C C . TYR A 1 142 ? -14.504 37.560 -5.306 1.00 6.43 142 TYR A C 1
ATOM 2331 O O . TYR A 1 142 ? -13.558 36.914 -4.833 1.00 7.12 142 TYR A O 1
ATOM 2349 N N . SER A 1 143 ? -14.485 38.139 -6.507 1.00 7.02 143 SER A N 1
ATOM 2350 C CA . SER A 1 143 ? -13.286 38.299 -7.298 1.00 7.96 143 SER A CA 1
ATOM 2351 C C . SER A 1 143 ? -12.996 39.790 -7.407 1.00 7.83 143 SER A C 1
ATOM 2352 O O . SER A 1 143 ? -13.639 40.600 -6.741 1.00 8.58 143 SER A O 1
ATOM 2360 N N . ALA A 1 144 ? -12.073 40.177 -8.282 1.00 8.68 144 ALA A N 1
ATOM 2361 C CA . ALA A 1 144 ? -11.902 41.593 -8.586 1.00 10.32 144 ALA A CA 1
ATOM 2362 C C . ALA A 1 144 ? -13.173 42.209 -9.163 1.00 10.30 144 ALA A C 1
ATOM 2363 O O . ALA A 1 144 ? -13.314 43.436 -9.138 1.00 12.41 144 ALA A O 1
ATOM 2370 N N . GLU A 1 145 ? -14.051 41.389 -9.730 1.00 10.56 145 GLU A N 1
ATOM 2371 C CA . GLU A 1 145 ? -15.313 41.874 -10.286 1.00 11.64 145 GLU A CA 1
ATOM 2372 C C . GLU A 1 145 ? -16.371 42.128 -9.244 1.00 9.20 145 GLU A C 1
ATOM 2373 O O . GLU A 1 145 ? -17.434 42.645 -9.584 1.00 10.89 145 GLU A O 1
ATOM 2385 N N . GLY A 1 146 ? -16.137 41.729 -8.011 1.00 7.71 146 GLY A N 1
ATOM 2386 C CA . GLY A 1 146 ? -17.195 41.823 -7.029 1.00 7.91 146 GLY A CA 1
ATOM 2387 C C . GLY A 1 146 ? -17.750 40.457 -6.703 1.00 6.36 146 GLY A C 1
ATOM 2388 O O . GLY A 1 146 ? -17.051 39.447 -6.777 1.00 6.85 146 GLY A O 1
ATOM 2392 N N . LEU A 1 147 ? -19.010 40.420 -6.305 1.00 6.37 147 LEU A N 1
ATOM 2393 C CA . LEU A 1 147 ? -19.632 39.188 -5.826 1.00 6.39 147 LEU A CA 1
ATOM 2394 C C . LEU A 1 147 ? -19.653 38.138 -6.937 1.00 6.18 147 LEU A C 1
ATOM 2395 O O . LEU A 1 147 ? -20.086 38.429 -8.058 1.00 7.17 147 LEU A O 1
ATOM 2411 N N . ILE A 1 148 ? -19.263 36.907 -6.584 1.00 6.05 148 ILE A N 1
ATOM 2412 C CA . ILE A 1 148 ? -19.293 35.778 -7.504 1.00 6.44 148 ILE A CA 1
ATOM 2413 C C . ILE A 1 148 ? -19.974 34.538 -6.913 1.00 6.18 148 ILE A C 1
ATOM 2414 O O . ILE A 1 148 ? -20.158 33.556 -7.633 1.00 7.06 148 ILE A O 1
ATOM 2430 N N . TRP A 1 149 ? -20.396 34.566 -5.653 1.00 6.00 149 TRP A N 1
ATOM 2431 C CA . TRP A 1 149 ? -21.033 33.404 -5.045 1.00 5.90 149 TRP A CA 1
ATOM 2432 C C . TRP A 1 149 ? -21.856 33.852 -3.867 1.00 5.54 149 TRP A C 1
ATOM 2433 O O . TRP A 1 149 ? -21.352 34.598 -3.009 1.00 6.07 149 TRP A O 1
ATOM 2454 N N . GLY A 1 150 ? -23.079 33.353 -3.768 1.00 5.68 150 GLY A N 1
ATOM 2455 C CA . GLY A 1 150 ? -23.869 33.462 -2.557 1.00 6.06 150 GLY A CA 1
ATOM 2456 C C . GLY A 1 150 ? -24.784 34.678 -2.514 1.00 6.04 150 GLY A C 1
ATOM 2457 O O . GLY A 1 150 ? -24.904 35.440 -3.467 1.00 7.12 150 GLY A O 1
ATOM 2461 N N . ILE A 1 151 ? -25.452 34.810 -1.371 1.00 6.36 151 ILE A N 1
ATOM 2462 C CA . ILE A 1 151 ? -26.448 35.842 -1.139 1.00 7.39 151 ILE A CA 1
ATOM 2463 C C . ILE A 1 151 ? -25.972 36.693 0.038 1.00 6.54 151 ILE A C 1
ATOM 2464 O O . ILE A 1 151 ? -25.818 36.206 1.163 1.00 7.16 151 ILE A O 1
ATOM 2480 N N . GLU A 1 152 ? -25.723 37.973 -0.215 1.00 6.78 152 GLU A N 1
ATOM 2481 C CA . GLU A 1 152 ? -25.381 38.902 0.844 1.00 7.14 152 GLU A CA 1
ATOM 2482 C C . GLU A 1 152 ? -26.623 39.189 1.684 1.00 7.32 152 GLU A C 1
ATOM 2483 O O . GLU A 1 152 ? -27.719 39.319 1.153 1.00 8.38 152 GLU A O 1
ATOM 2495 N N . PRO A 1 153 ? -26.474 39.311 3.008 1.00 7.29 153 PRO A N 1
ATOM 2496 C CA . PRO A 1 153 ? -27.634 39.638 3.840 1.00 8.84 153 PRO A CA 1
ATOM 2497 C C . PRO A 1 153 ? -28.243 40.981 3.492 1.00 11.89 153 PRO A C 1
ATOM 2498 O O . PRO A 1 153 ? -27.529 41.873 3.022 1.00 13.37 153 PRO A O 1
#

Sequence (153 aa):
GSHMNLKKVEFFNAGTQQAQSNSSIYPKFRLTNTGSNAINLADVKKLHYYFTVDGDKAAQTFWCDWWSPVGSSNVTGTFVKMNNPTTTGADQYLEIAFSSSAAGTLAANNTSSIEVQGGRRFAKSDWTNYNQADDYSFNSSSATTYTTSSWDKVTAYSAEGLIWGIEP

Radius of gyration: 14.78 Å; Cα contacts (8 Å, |Δi|>4): 440; chains: 1; bounding box: 33×31×44 Å

Secondary structure (DSSP, 8-state):
--S--EEEEEEES---SEES-B-EEEEEEE-SSS-EEGGG-EEEEEE--SS---EEEEEEE-TT-GGGEEEEEEEEEEEETTEEEEEEEEE-GGG-EE-TTEEEEEEEEEEETT-PPEEGGG-TT--SS-SS-EE-TTSEEEETTEEEES---

CATH classification: 2.60.40.710

Nearest PDB structures (foldseek):
  3zuc-assembly1_A  TM=1.007E+00  e=1.416E-32  Acetivibrio cellulolyticus
  4b97-assembly1_A  TM=9.691E-01  e=2.563E-21  Acetivibrio thermocellus ATCC 27405
  6sl4-assembly2_C-2  TM=9.792E-01  e=1.247E-18  Acetivibrio thermocellus ATCC 27405
  6xx1-assembly2_B  TM=9.543E-01  e=4.325E-19  Acetivibrio clariflavus DSM 19732
  2wnx-assembly1_A  TM=9.325E-01  e=4.517E-15  Acetivibrio thermocellus